Protein AF-A0A832ZQR8-F1 (afdb_monomer)

Foldseek 3Di:
DDPPPDPPPFFKKKKKFKDADDPVLLVVLVVVCVVQVWDAPDPGITMDTDDPVVQVVSCVVSVVSGDPPMDMDIDIDTPDDDDD

Sequence (84 aa):
MSRLAQKGVWVVFILVTYDIRDEKVRRRVRALLRRYSFAMLAYSVYIGRGNQGIAERLAAKISKLLGPSDRAALVLLQDFQYEL

Secondary structure (DSSP, 8-state):
------------EEEEEEE---HHHHHHHHHHHHHTTPEEEETTEEEEE--HHHHHHHHHHHHTT--TT-EEEEEEESS-----

pLDDT: mean 87.67, std 17.7, range [40.28, 98.38]

Mean predicted aligned error: 6.43 Å

Solvent-accessible surface area (backbone atoms only — not comparable to full-atom values): 5155 Å² total; per-residue (Å²): 141,80,90,73,74,76,88,67,81,78,58,29,33,35,40,38,41,50,50,65,87,50,66,70,48,44,53,53,52,52,54,51,41,48,75,64,64,33,46,75,80,48,101,49,31,31,39,25,78,50,50,70,71,54,50,53,53,48,50,64,55,49,59,77,59,51,56,96,86,37,49,72,50,79,45,81,36,71,94,59,85,86,85,133

Structure (mmCIF, N/CA/C/O backbone):
data_AF-A0A832ZQR8-F1
#
_entry.id   AF-A0A832ZQR8-F1
#
loop_
_atom_site.group_PDB
_atom_site.id
_atom_site.type_symbol
_atom_site.label_atom_id
_atom_site.label_alt_id
_atom_site.label_comp_id
_atom_site.label_asym_id
_atom_site.label_entity_id
_atom_site.label_seq_id
_atom_site.pdbx_PDB_ins_code
_atom_site.Cartn_x
_atom_site.Cartn_y
_atom_site.Cartn_z
_atom_site.occupancy
_atom_site.B_iso_or_equiv
_atom_site.auth_seq_id
_atom_site.auth_comp_id
_atom_site.auth_asym_id
_atom_site.auth_atom_id
_atom_site.pdbx_PDB_model_num
ATOM 1 N N . MET A 1 1 ? 37.756 -14.445 -19.496 1.00 47.22 1 MET A N 1
ATOM 2 C CA . MET A 1 1 ? 37.310 -13.153 -18.934 1.00 47.22 1 MET A CA 1
ATOM 3 C C . MET A 1 1 ? 36.796 -12.269 -20.059 1.00 47.22 1 MET A C 1
ATOM 5 O O . MET A 1 1 ? 37.598 -11.821 -20.860 1.00 47.22 1 MET A O 1
ATOM 9 N N . SER A 1 2 ? 35.498 -11.984 -20.096 1.00 40.28 2 SER A N 1
ATOM 10 C CA . SER A 1 2 ? 34.976 -10.749 -20.696 1.00 40.28 2 SER A CA 1
ATOM 11 C C . SER A 1 2 ? 33.664 -10.398 -19.996 1.00 40.28 2 SER A C 1
ATOM 13 O O . SER A 1 2 ? 32.571 -10.810 -20.369 1.00 40.28 2 SER A O 1
ATOM 15 N N . ARG A 1 3 ? 33.817 -9.653 -18.893 1.00 42.53 3 ARG A N 1
ATOM 16 C CA . ARG A 1 3 ? 32.749 -8.893 -18.244 1.00 42.53 3 ARG A CA 1
ATOM 17 C C . ARG A 1 3 ? 32.283 -7.817 -19.221 1.00 42.53 3 ARG A C 1
ATOM 19 O O . ARG A 1 3 ? 32.791 -6.703 -19.199 1.00 42.53 3 ARG A O 1
ATOM 26 N N . LEU A 1 4 ? 31.305 -8.133 -20.050 1.00 41.53 4 LEU A N 1
ATOM 27 C CA . LEU A 1 4 ? 30.387 -7.128 -20.568 1.00 41.53 4 LEU A CA 1
ATOM 28 C C . LEU A 1 4 ? 29.011 -7.522 -20.062 1.00 41.53 4 LEU A C 1
ATOM 30 O O . LEU A 1 4 ? 28.169 -8.053 -20.776 1.00 41.53 4 LEU A O 1
ATOM 34 N N . ALA A 1 5 ? 28.855 -7.316 -18.752 1.00 42.06 5 ALA A N 1
ATOM 35 C CA . ALA A 1 5 ? 27.564 -7.259 -18.108 1.00 42.06 5 ALA A CA 1
ATOM 36 C C . ALA A 1 5 ? 26.702 -6.304 -18.933 1.00 42.06 5 ALA A C 1
ATOM 38 O O . ALA A 1 5 ? 27.028 -5.119 -19.062 1.00 42.06 5 ALA A O 1
ATOM 39 N N . GLN A 1 6 ? 25.635 -6.841 -19.524 1.00 44.03 6 GLN A N 1
ATOM 40 C CA . GLN A 1 6 ? 24.520 -6.034 -19.980 1.00 44.03 6 GLN A CA 1
ATOM 41 C C . GLN A 1 6 ? 24.225 -5.048 -18.849 1.00 44.03 6 GLN A C 1
ATOM 43 O O . GLN A 1 6 ? 23.946 -5.461 -17.722 1.00 44.03 6 GLN A O 1
ATOM 48 N N . LYS A 1 7 ? 24.346 -3.745 -19.115 1.00 42.97 7 LYS A N 1
ATOM 49 C CA . LYS A 1 7 ? 23.806 -2.705 -18.237 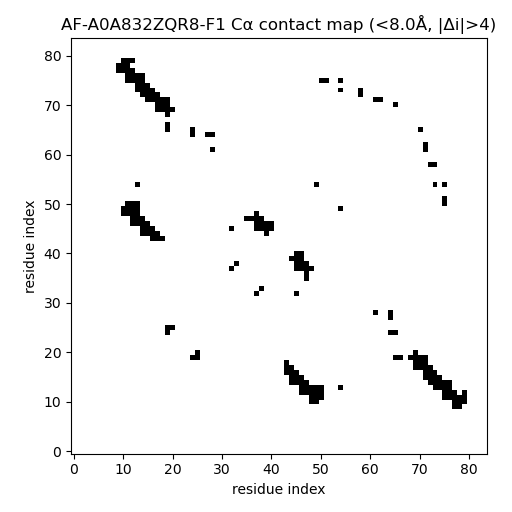1.00 42.97 7 LYS A CA 1
ATOM 50 C C . LYS A 1 7 ? 22.278 -2.795 -18.321 1.00 42.97 7 LYS A C 1
ATOM 52 O O . LYS A 1 7 ? 21.630 -1.928 -18.895 1.00 42.97 7 LYS A O 1
ATOM 57 N N . GLY A 1 8 ? 21.717 -3.897 -17.832 1.00 47.56 8 GLY A N 1
ATOM 58 C CA . GLY A 1 8 ? 20.293 -4.068 -17.645 1.00 47.56 8 GLY A CA 1
ATOM 59 C C . GLY A 1 8 ? 19.885 -3.108 -16.547 1.00 47.56 8 GLY A C 1
ATOM 60 O O . GLY A 1 8 ? 20.395 -3.176 -15.429 1.00 47.56 8 GLY A O 1
ATOM 61 N N . VAL A 1 9 ? 19.010 -2.163 -16.869 1.00 51.97 9 VAL A N 1
ATOM 62 C CA . VAL A 1 9 ? 18.282 -1.430 -15.839 1.00 51.97 9 VAL A CA 1
ATOM 63 C C . VAL A 1 9 ? 17.425 -2.478 -15.140 1.00 51.97 9 VAL A C 1
ATOM 65 O O . VAL A 1 9 ? 16.397 -2.885 -15.674 1.00 51.97 9 VAL A O 1
ATOM 68 N N . TRP A 1 10 ? 17.887 -2.980 -13.996 1.00 56.84 10 TRP A N 1
ATOM 69 C CA . TRP A 1 10 ? 17.129 -3.926 -13.188 1.00 56.84 10 TRP A CA 1
ATOM 70 C C . TRP A 1 10 ? 15.848 -3.224 -12.742 1.00 56.84 10 TRP A C 1
ATOM 72 O O . TRP A 1 10 ? 15.873 -2.322 -11.901 1.00 56.84 10 TRP A O 1
ATOM 82 N N . VAL A 1 11 ? 14.729 -3.566 -13.379 1.00 63.03 11 VAL A N 1
ATOM 83 C CA . VAL A 1 11 ? 13.431 -3.002 -13.023 1.00 63.03 11 VAL A CA 1
ATOM 84 C C . VAL A 1 11 ? 13.013 -3.664 -11.723 1.00 63.03 11 VAL A C 1
ATOM 86 O O . VAL A 1 11 ? 12.590 -4.814 -11.705 1.00 63.03 11 VAL A O 1
ATOM 89 N N . VAL A 1 12 ? 13.161 -2.934 -10.624 1.00 85.56 12 VAL A N 1
ATOM 90 C CA . VAL A 1 12 ? 12.702 -3.399 -9.320 1.00 85.56 12 VAL A CA 1
ATOM 91 C C . VAL A 1 12 ? 11.202 -3.148 -9.226 1.00 85.56 12 VAL A C 1
ATOM 93 O O . VAL A 1 12 ? 10.716 -2.024 -9.408 1.00 85.56 12 VAL A O 1
ATOM 96 N N . PHE A 1 13 ? 10.460 -4.207 -8.935 1.00 92.94 13 PHE A N 1
ATOM 97 C CA . PHE A 1 13 ? 9.045 -4.112 -8.618 1.00 92.94 13 PHE A CA 1
ATOM 98 C C . PHE A 1 13 ? 8.841 -4.156 -7.110 1.00 92.94 13 PHE A C 1
ATOM 100 O O . PHE A 1 13 ? 9.633 -4.723 -6.363 1.00 92.94 13 PHE A O 1
ATOM 107 N N . ILE A 1 14 ? 7.772 -3.523 -6.650 1.00 95.69 14 ILE A N 1
ATOM 108 C CA . ILE A 1 14 ? 7.331 -3.570 -5.264 1.00 95.69 14 ILE A CA 1
ATOM 109 C C . ILE A 1 14 ? 5.958 -4.221 -5.269 1.00 95.69 14 ILE A C 1
ATOM 111 O O . ILE A 1 14 ? 5.022 -3.680 -5.861 1.00 95.69 14 ILE A O 1
ATOM 115 N N . LEU A 1 15 ? 5.836 -5.358 -4.595 1.00 96.69 15 LEU A N 1
ATOM 116 C CA . LEU A 1 15 ? 4.554 -5.966 -4.274 1.00 96.69 15 LEU A CA 1
ATOM 117 C C . LEU A 1 15 ? 4.086 -5.421 -2.928 1.00 96.69 15 LEU A C 1
ATOM 119 O O . LEU A 1 15 ? 4.821 -5.474 -1.945 1.00 96.69 15 LEU A O 1
ATOM 123 N N . VAL A 1 16 ? 2.865 -4.910 -2.867 1.00 98.19 16 VAL A N 1
ATOM 124 C CA . VAL A 1 16 ? 2.223 -4.491 -1.623 1.00 98.19 16 VAL A CA 1
ATOM 125 C C . VAL A 1 16 ? 1.051 -5.412 -1.368 1.00 98.19 16 VAL A C 1
ATOM 127 O O . VAL A 1 16 ? 0.138 -5.484 -2.185 1.00 98.19 16 VAL A O 1
ATOM 130 N N . THR A 1 17 ? 1.056 -6.081 -0.225 1.00 98.38 17 THR A N 1
ATOM 131 C CA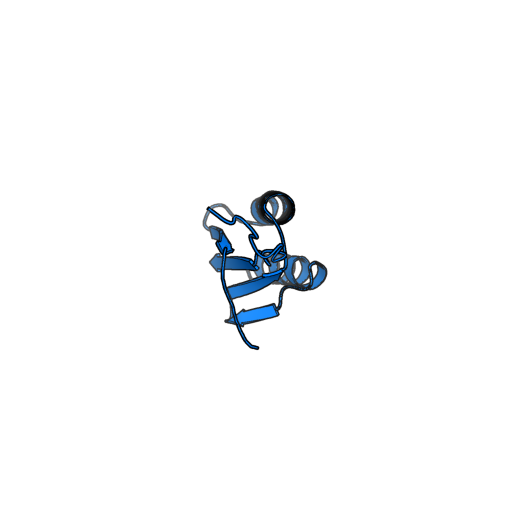 . THR A 1 17 ? -0.096 -6.833 0.272 1.00 98.38 17 THR A CA 1
ATOM 132 C C . THR A 1 17 ? -0.535 -6.264 1.611 1.00 98.38 17 THR A C 1
ATOM 134 O O . THR A 1 17 ? 0.297 -5.769 2.376 1.00 98.38 17 THR A O 1
ATOM 137 N N . TYR A 1 18 ? -1.832 -6.283 1.894 1.00 98.38 18 TYR A N 1
ATOM 138 C CA . TYR A 1 18 ? -2.357 -5.822 3.172 1.00 98.38 18 TYR A CA 1
ATOM 139 C C . TYR A 1 18 ? -3.528 -6.665 3.676 1.00 98.38 18 TYR A C 1
ATOM 141 O O . TYR A 1 18 ? -4.300 -7.230 2.907 1.00 98.38 18 TYR A O 1
ATOM 149 N N . ASP A 1 19 ? -3.686 -6.688 4.991 1.00 98.12 19 ASP A N 1
ATOM 150 C CA . ASP A 1 19 ? -4.880 -7.146 5.689 1.00 98.12 19 ASP A CA 1
ATOM 151 C C . ASP A 1 19 ? -5.339 -6.006 6.601 1.00 98.12 19 ASP A C 1
ATOM 153 O O . ASP A 1 19 ? -4.660 -5.635 7.560 1.00 98.12 19 ASP A O 1
ATOM 157 N N . ILE A 1 20 ? -6.442 -5.367 6.217 1.00 98.31 20 ILE A N 1
ATOM 158 C CA . ILE A 1 20 ? -6.972 -4.163 6.860 1.00 98.31 20 ILE A CA 1
ATOM 159 C C . ILE A 1 20 ? -8.468 -4.361 7.020 1.00 98.31 20 ILE A C 1
ATOM 161 O O . ILE A 1 20 ? -9.160 -4.573 6.020 1.00 98.31 20 ILE A O 1
ATOM 165 N N . ARG A 1 21 ? -8.984 -4.235 8.246 1.00 95.38 21 ARG A N 1
ATOM 166 C CA . ARG A 1 21 ? -10.405 -4.502 8.546 1.00 95.38 21 ARG A CA 1
ATOM 167 C C . ARG A 1 21 ? -11.314 -3.314 8.247 1.00 95.38 21 ARG A C 1
ATOM 169 O O . ARG A 1 21 ? -12.421 -3.505 7.741 1.00 95.38 21 ARG A O 1
ATOM 176 N N . ASP A 1 22 ? -10.841 -2.099 8.509 1.00 97.06 22 ASP A N 1
ATOM 177 C CA . ASP A 1 22 ? -11.610 -0.871 8.295 1.00 97.06 22 ASP A CA 1
ATOM 178 C C . ASP A 1 22 ? -11.595 -0.444 6.814 1.00 97.06 22 ASP A C 1
ATOM 180 O O . ASP A 1 22 ? -10.548 -0.186 6.213 1.00 97.06 22 ASP A O 1
ATOM 184 N N . GLU A 1 23 ? -12.784 -0.321 6.221 1.00 97.38 23 GLU A N 1
ATOM 185 C CA . GLU A 1 23 ? -12.977 0.131 4.841 1.00 97.38 23 GLU A CA 1
ATOM 186 C C . GLU A 1 23 ? -12.443 1.548 4.589 1.00 97.38 23 GLU A C 1
ATOM 188 O O . GLU A 1 23 ? -11.892 1.826 3.522 1.00 97.38 23 GLU A O 1
ATOM 193 N N . LYS A 1 24 ? -12.549 2.457 5.564 1.00 97.88 24 LYS A N 1
ATOM 194 C CA . LYS A 1 24 ? -12.016 3.821 5.442 1.00 97.88 24 LYS A CA 1
ATOM 195 C C . LYS A 1 24 ? -10.494 3.796 5.345 1.00 97.88 24 LYS A C 1
ATOM 197 O O . LYS A 1 24 ? -9.923 4.505 4.512 1.00 97.88 24 LYS A O 1
ATOM 202 N N . VAL A 1 25 ? -9.836 2.960 6.148 1.00 98.12 25 VAL A N 1
ATOM 203 C CA . VAL A 1 25 ? -8.377 2.775 6.099 1.00 98.12 25 VAL A CA 1
ATOM 204 C C . VAL A 1 25 ? -7.971 2.129 4.774 1.00 98.12 25 VAL A C 1
ATOM 206 O O . VAL A 1 25 ? -7.093 2.667 4.092 1.00 98.12 25 VAL A O 1
ATOM 209 N N . ARG A 1 26 ? -8.668 1.068 4.331 1.00 97.88 26 ARG A N 1
ATOM 210 C CA . ARG A 1 26 ? -8.441 0.443 3.012 1.00 97.88 26 ARG A CA 1
ATOM 211 C C . ARG A 1 26 ? -8.502 1.463 1.884 1.00 97.88 26 ARG A C 1
ATOM 213 O O . ARG A 1 26 ? -7.574 1.543 1.083 1.00 97.88 26 ARG A O 1
ATOM 220 N N . ARG A 1 27 ? -9.550 2.290 1.830 1.00 97.88 27 ARG A N 1
ATOM 221 C CA . ARG A 1 27 ? -9.702 3.327 0.793 1.00 97.88 27 ARG A CA 1
ATOM 222 C C . ARG A 1 27 ? -8.539 4.315 0.784 1.00 97.88 27 ARG A C 1
ATOM 224 O O . ARG A 1 27 ? -8.063 4.671 -0.293 1.00 97.88 27 ARG A O 1
ATOM 231 N N . ARG A 1 28 ? -8.040 4.720 1.957 1.00 98.31 28 ARG A N 1
ATOM 232 C CA . ARG A 1 28 ? -6.871 5.610 2.073 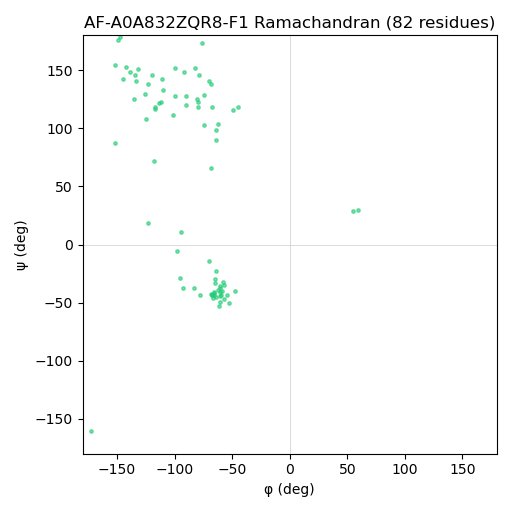1.00 98.31 28 ARG A CA 1
ATOM 233 C C . ARG A 1 28 ? -5.595 4.943 1.559 1.00 98.31 28 ARG A C 1
ATOM 235 O O . ARG A 1 28 ? -4.858 5.580 0.808 1.00 98.31 28 ARG A O 1
ATOM 242 N N . VAL A 1 29 ? -5.365 3.671 1.892 1.00 98.38 29 VAL A N 1
ATOM 243 C CA . VAL A 1 29 ? -4.220 2.897 1.378 1.00 98.38 29 VAL A CA 1
ATOM 244 C C . VAL A 1 29 ? -4.315 2.722 -0.140 1.00 98.38 29 VAL A C 1
ATOM 246 O O . VAL A 1 29 ? -3.349 3.004 -0.843 1.00 98.38 29 VAL A O 1
ATOM 249 N N . ARG A 1 30 ? -5.486 2.368 -0.682 1.00 98.00 30 ARG A N 1
ATOM 250 C CA . ARG A 1 30 ? -5.697 2.255 -2.137 1.00 98.00 30 ARG A CA 1
ATOM 251 C C . ARG A 1 30 ? -5.465 3.575 -2.862 1.00 98.00 30 ARG A C 1
ATOM 253 O O . ARG A 1 30 ? -4.808 3.598 -3.899 1.00 98.00 30 ARG A O 1
ATOM 260 N N . ALA A 1 31 ? -5.981 4.678 -2.320 1.00 98.00 31 ALA A N 1
ATOM 261 C CA . ALA A 1 31 ? -5.763 6.006 -2.882 1.00 98.00 31 ALA A CA 1
ATOM 262 C C . ALA A 1 31 ? -4.277 6.388 -2.864 1.00 98.00 31 ALA A C 1
ATOM 264 O O . ALA A 1 31 ? -3.789 6.968 -3.831 1.00 98.00 31 ALA A O 1
ATOM 265 N N . LEU A 1 32 ? -3.550 6.040 -1.797 1.00 98.12 32 LEU A N 1
ATOM 266 C CA . LEU A 1 32 ? -2.104 6.227 -1.728 1.00 98.12 32 LEU A CA 1
ATOM 267 C C . LEU A 1 32 ? -1.394 5.412 -2.816 1.00 98.12 32 LEU A C 1
ATOM 269 O O . LEU A 1 32 ? -0.651 5.997 -3.592 1.00 98.12 32 LEU A O 1
ATOM 273 N N . LEU A 1 33 ? -1.654 4.108 -2.921 1.00 97.94 33 LEU A N 1
ATOM 274 C CA . LEU A 1 33 ? -1.007 3.228 -3.905 1.00 97.94 33 LEU A CA 1
ATOM 275 C C . LEU A 1 33 ? -1.284 3.668 -5.353 1.00 97.94 33 LEU A C 1
ATOM 277 O O . LEU A 1 33 ? -0.360 3.733 -6.163 1.00 97.94 33 LEU A O 1
ATOM 281 N N . ARG A 1 34 ? -2.517 4.090 -5.662 1.00 96.44 34 ARG A N 1
ATOM 282 C CA . ARG A 1 34 ? -2.875 4.645 -6.980 1.00 96.44 34 ARG A CA 1
ATOM 283 C C . ARG A 1 34 ? -2.092 5.911 -7.334 1.00 96.44 34 ARG A C 1
ATOM 285 O O . ARG A 1 34 ? -1.690 6.060 -8.480 1.00 96.44 34 ARG A O 1
ATOM 292 N N . ARG A 1 35 ? -1.819 6.803 -6.371 1.00 96.75 35 ARG A N 1
ATOM 293 C CA . ARG A 1 35 ? -0.981 8.003 -6.606 1.00 96.75 35 ARG A CA 1
ATOM 294 C C . ARG A 1 35 ? 0.465 7.658 -6.964 1.00 96.75 35 ARG A C 1
ATOM 296 O O . ARG A 1 35 ? 1.148 8.481 -7.558 1.00 96.75 35 ARG A O 1
ATOM 303 N N . TYR A 1 36 ? 0.925 6.466 -6.594 1.00 95.88 36 TYR A N 1
ATOM 304 C CA . TYR A 1 36 ? 2.241 5.941 -6.954 1.00 95.88 36 TYR A CA 1
ATOM 305 C C . TYR A 1 36 ? 2.199 5.063 -8.214 1.00 95.88 36 TYR A C 1
ATOM 307 O O . TYR A 1 36 ? 3.186 4.406 -8.527 1.00 95.88 36 TYR A O 1
ATOM 315 N N . SER A 1 37 ? 1.079 5.049 -8.945 1.00 95.44 37 SER A N 1
ATOM 316 C CA . SER A 1 37 ? 0.877 4.229 -10.147 1.00 95.44 37 SER A CA 1
ATOM 317 C C . SER A 1 37 ? 1.020 2.721 -9.906 1.00 95.44 37 SER A C 1
ATOM 319 O O . SER A 1 37 ? 1.421 1.983 -10.803 1.00 95.44 37 SER A O 1
ATOM 321 N N . PHE A 1 38 ? 0.696 2.244 -8.699 1.00 96.62 38 PHE A N 1
ATOM 322 C CA . PHE A 1 38 ? 0.612 0.808 -8.439 1.00 96.62 38 PHE A CA 1
ATOM 323 C C . PHE A 1 38 ? -0.670 0.249 -9.063 1.00 96.62 38 PHE A C 1
ATOM 325 O O . PHE A 1 38 ? -1.770 0.754 -8.809 1.00 96.62 38 PHE A O 1
ATOM 332 N N . ALA A 1 39 ? -0.524 -0.817 -9.840 1.00 95.69 39 ALA A N 1
ATOM 333 C CA . ALA A 1 39 ? -1.618 -1.606 -10.376 1.00 95.69 39 ALA A CA 1
ATOM 334 C C . ALA A 1 39 ? -2.159 -2.556 -9.302 1.00 95.69 39 ALA A C 1
ATOM 336 O O . ALA A 1 39 ? -1.419 -3.047 -8.451 1.00 95.69 39 ALA A O 1
ATOM 337 N N . MET A 1 40 ? -3.464 -2.802 -9.326 1.00 96.12 40 MET A N 1
ATOM 338 C CA . MET A 1 40 ? -4.124 -3.735 -8.417 1.00 96.12 40 MET A CA 1
ATOM 339 C C . MET A 1 40 ? -4.129 -5.125 -9.055 1.00 96.12 40 MET A C 1
ATOM 341 O O . MET A 1 40 ? -4.706 -5.280 -10.124 1.00 96.12 40 MET A O 1
ATOM 345 N N . LEU A 1 41 ? -3.516 -6.111 -8.399 1.00 95.06 41 LEU A N 1
ATOM 346 C CA . LEU A 1 41 ? -3.505 -7.509 -8.855 1.00 95.06 41 LEU A CA 1
ATOM 347 C C . LEU A 1 41 ? -4.652 -8.321 -8.244 1.00 95.06 41 LEU A C 1
ATOM 349 O O . LEU A 1 41 ? -5.241 -9.174 -8.895 1.00 95.06 41 LEU A O 1
ATOM 353 N N . ALA A 1 42 ? -4.978 -8.047 -6.981 1.00 95.56 42 ALA A N 1
ATOM 354 C CA . ALA A 1 42 ? -6.090 -8.661 -6.260 1.00 95.56 42 ALA A CA 1
ATOM 355 C C . ALA A 1 42 ? -6.663 -7.671 -5.237 1.00 95.56 42 ALA A C 1
ATOM 357 O O . ALA A 1 42 ? -6.125 -6.577 -5.056 1.00 95.56 42 ALA A O 1
ATOM 358 N N . TYR A 1 43 ? -7.743 -8.045 -4.537 1.00 94.88 43 TYR A N 1
ATOM 359 C CA . TYR A 1 43 ? -8.456 -7.153 -3.608 1.00 94.88 43 TYR A CA 1
ATOM 360 C C . TYR A 1 43 ? -7.526 -6.400 -2.637 1.00 94.88 43 TYR A C 1
ATOM 362 O O . TYR A 1 43 ? -7.710 -5.205 -2.397 1.00 94.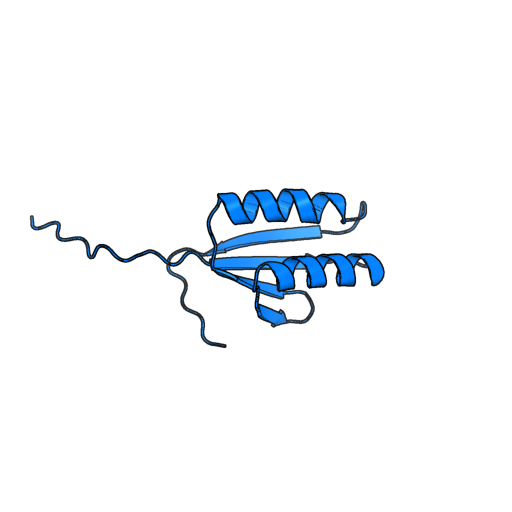88 43 TYR A O 1
ATOM 370 N N . SER A 1 44 ? -6.501 -7.069 -2.118 1.00 97.31 44 SER A N 1
ATOM 371 C CA . SER A 1 44 ? -5.531 -6.489 -1.193 1.00 97.31 44 SER A CA 1
ATOM 372 C C . SER A 1 44 ? -4.081 -6.579 -1.664 1.00 97.31 44 SER A C 1
ATOM 374 O O . SER A 1 44 ? -3.171 -6.416 -0.858 1.00 97.31 44 SER A O 1
ATOM 376 N N . VAL A 1 45 ? -3.860 -6.796 -2.965 1.00 97.75 45 VAL A N 1
ATOM 377 C CA . VAL A 1 45 ? -2.524 -6.979 -3.545 1.00 97.75 45 VAL A CA 1
ATOM 378 C C . VAL A 1 45 ? -2.307 -5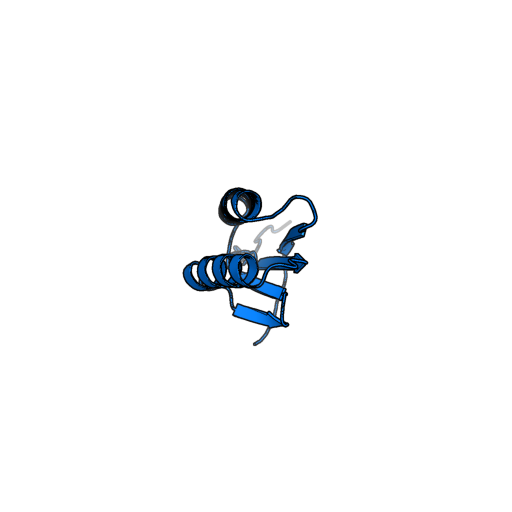.997 -4.687 1.00 97.75 45 VAL A C 1
ATOM 380 O O . VAL A 1 45 ? -3.134 -5.882 -5.592 1.00 97.75 45 VAL A O 1
ATOM 383 N N . TYR A 1 46 ? -1.186 -5.289 -4.641 1.00 97.88 46 TYR A N 1
ATOM 384 C CA . TYR A 1 46 ? -0.794 -4.263 -5.596 1.00 97.88 46 TYR A CA 1
ATOM 385 C C . TYR A 1 46 ? 0.643 -4.470 -6.043 1.00 97.88 46 TYR A C 1
ATOM 387 O O . TYR A 1 46 ? 1.472 -4.932 -5.265 1.00 97.88 46 TYR A O 1
ATOM 395 N N . ILE A 1 47 ? 0.956 -4.054 -7.263 1.00 96.38 47 ILE A N 1
ATOM 396 C CA . ILE A 1 47 ? 2.310 -4.075 -7.798 1.00 96.38 47 ILE A CA 1
ATOM 397 C C . ILE A 1 47 ? 2.644 -2.757 -8.485 1.00 96.38 47 ILE A C 1
ATOM 399 O O . ILE A 1 47 ? 1.806 -2.156 -9.152 1.00 96.38 47 ILE A O 1
ATOM 403 N N . GLY A 1 48 ? 3.871 -2.283 -8.318 1.00 94.69 48 GLY A N 1
ATOM 404 C CA . GLY A 1 48 ? 4.338 -1.052 -8.945 1.00 94.69 48 GLY A CA 1
ATOM 405 C C . GLY A 1 48 ? 5.838 -1.081 -9.176 1.00 94.69 48 GLY A C 1
ATOM 406 O O . GLY A 1 48 ? 6.567 -1.790 -8.485 1.00 94.69 48 GLY A O 1
ATOM 407 N N . ARG A 1 49 ? 6.311 -0.312 -10.159 1.00 92.25 49 ARG A N 1
ATOM 408 C CA . ARG A 1 49 ? 7.751 -0.079 -10.335 1.00 92.25 49 ARG A CA 1
ATOM 409 C C . ARG A 1 49 ? 8.257 0.797 -9.197 1.00 92.25 49 ARG A C 1
ATOM 411 O O . ARG A 1 49 ? 7.593 1.757 -8.808 1.00 92.25 49 ARG A O 1
ATOM 418 N N . GLY A 1 50 ? 9.443 0.503 -8.686 1.00 91.75 50 GLY A N 1
ATOM 419 C CA . GLY A 1 50 ? 10.028 1.323 -7.641 1.00 91.75 50 GLY A CA 1
ATOM 420 C C . GLY A 1 50 ? 11.453 0.941 -7.297 1.00 91.75 50 GLY A C 1
ATOM 421 O O . GLY A 1 50 ? 12.161 0.324 -8.077 1.00 91.75 50 GLY A O 1
ATOM 422 N N . ASN A 1 51 ? 11.884 1.368 -6.120 1.00 90.88 51 ASN A N 1
ATOM 423 C CA . ASN A 1 51 ? 13.169 1.029 -5.531 1.00 90.88 51 ASN A CA 1
ATOM 424 C C . ASN A 1 51 ? 13.011 0.981 -4.006 1.00 90.88 51 ASN A C 1
ATOM 426 O O . ASN A 1 51 ? 11.933 1.270 -3.475 1.00 90.88 51 ASN A O 1
ATOM 430 N N . GLN A 1 52 ? 14.091 0.658 -3.299 1.00 91.25 52 GLN A N 1
ATOM 431 C CA . GLN A 1 52 ? 14.081 0.582 -1.841 1.00 91.25 52 GLN A CA 1
ATOM 432 C C . GLN A 1 52 ? 13.583 1.880 -1.179 1.00 91.25 52 GLN A C 1
ATOM 434 O O . GLN A 1 52 ? 12.718 1.827 -0.311 1.00 91.25 52 GLN A O 1
ATOM 439 N N . GLY A 1 53 ? 14.023 3.053 -1.645 1.00 93.38 53 GLY A N 1
ATOM 440 C CA . GLY A 1 53 ? 13.588 4.333 -1.076 1.00 93.38 53 GLY A CA 1
ATOM 441 C C . GLY A 1 53 ? 12.092 4.626 -1.274 1.00 93.38 53 GLY A C 1
ATOM 442 O O . GLY A 1 53 ? 11.455 5.244 -0.417 1.00 93.38 53 GLY A O 1
ATOM 443 N N . ILE A 1 54 ? 11.495 4.177 -2.384 1.00 94.31 54 ILE A N 1
ATOM 444 C CA . ILE A 1 54 ? 10.038 4.243 -2.586 1.00 94.31 54 ILE A CA 1
ATOM 445 C C . ILE A 1 54 ? 9.327 3.282 -1.629 1.00 94.31 54 ILE A C 1
ATOM 447 O O . ILE A 1 54 ? 8.330 3.680 -1.023 1.00 94.31 54 ILE A O 1
ATOM 451 N N . ALA A 1 55 ? 9.845 2.062 -1.458 1.00 94.81 55 ALA A N 1
ATOM 452 C CA . ALA A 1 55 ? 9.282 1.075 -0.540 1.00 94.81 55 ALA A CA 1
ATOM 453 C C . ALA A 1 55 ? 9.293 1.585 0.910 1.00 94.81 55 ALA A C 1
ATOM 455 O O . ALA A 1 55 ? 8.249 1.604 1.554 1.00 94.81 55 ALA A O 1
ATOM 456 N N . GLU A 1 56 ? 10.421 2.101 1.399 1.00 96.38 56 GLU A N 1
ATOM 457 C CA . GLU A 1 56 ? 10.548 2.668 2.750 1.00 96.38 56 GLU A CA 1
ATOM 458 C C . GLU A 1 56 ? 9.586 3.844 2.970 1.00 96.38 56 GLU A C 1
ATOM 460 O O . GLU A 1 56 ? 8.883 3.924 3.981 1.00 96.38 56 GLU A O 1
ATOM 465 N N . ARG A 1 57 ? 9.481 4.742 1.982 1.00 97.06 57 ARG A N 1
ATOM 466 C CA . ARG A 1 57 ? 8.570 5.890 2.049 1.00 97.06 57 ARG A CA 1
ATOM 467 C C . ARG A 1 57 ? 7.104 5.464 2.065 1.00 97.06 57 ARG A C 1
ATOM 469 O O . ARG A 1 57 ? 6.307 6.071 2.782 1.00 97.06 57 ARG A O 1
ATOM 476 N N . LEU A 1 58 ? 6.731 4.462 1.268 1.00 97.56 58 LEU A N 1
ATOM 477 C CA . LEU A 1 58 ? 5.381 3.903 1.274 1.00 97.56 58 LEU A CA 1
ATOM 478 C C . LEU A 1 58 ? 5.093 3.180 2.589 1.00 97.56 58 LEU A C 1
ATOM 480 O O . LEU A 1 58 ? 4.038 3.425 3.166 1.00 97.56 58 LEU A O 1
ATOM 484 N N . ALA A 1 59 ? 6.032 2.386 3.105 1.00 97.56 59 ALA A N 1
ATOM 485 C CA . ALA A 1 59 ? 5.901 1.704 4.389 1.00 97.56 59 ALA A CA 1
ATOM 486 C C . ALA A 1 59 ? 5.645 2.703 5.527 1.00 97.56 59 ALA A C 1
ATOM 488 O O . ALA A 1 59 ? 4.683 2.545 6.274 1.00 97.56 59 ALA A O 1
ATOM 489 N N . ALA A 1 60 ? 6.416 3.794 5.594 1.00 98.25 60 ALA A N 1
ATOM 490 C CA . ALA A 1 60 ? 6.239 4.846 6.597 1.00 98.25 60 ALA A CA 1
ATOM 491 C C . ALA A 1 60 ? 4.909 5.612 6.469 1.00 98.25 60 ALA A C 1
ATOM 493 O O . ALA A 1 60 ? 4.385 6.132 7.454 1.00 98.25 60 ALA A O 1
ATOM 494 N N . LYS A 1 61 ? 4.361 5.734 5.253 1.00 98.38 61 LYS A N 1
ATOM 495 C CA . LYS A 1 61 ? 3.048 6.356 5.029 1.00 98.38 61 LYS A CA 1
ATOM 496 C C . LYS A 1 61 ? 1.908 5.405 5.375 1.00 98.38 61 LYS A C 1
ATOM 498 O O . LYS A 1 61 ? 0.945 5.842 5.994 1.00 98.38 61 LYS A O 1
ATOM 503 N N . ILE A 1 62 ? 2.012 4.139 4.974 1.00 98.12 62 ILE A N 1
ATOM 504 C CA . ILE A 1 62 ? 0.996 3.114 5.218 1.00 98.12 62 ILE A CA 1
ATOM 505 C C . ILE A 1 62 ? 0.922 2.801 6.710 1.00 98.12 62 ILE A C 1
ATOM 507 O O . ILE A 1 62 ? -0.180 2.780 7.241 1.00 98.12 62 ILE A O 1
ATOM 511 N N . SER A 1 63 ? 2.050 2.665 7.414 1.00 97.88 63 SER A N 1
ATOM 512 C CA . SER A 1 63 ? 2.067 2.367 8.854 1.00 97.88 63 SER A CA 1
ATOM 513 C C . SER A 1 63 ? 1.299 3.392 9.694 1.00 97.88 63 SER A C 1
ATOM 515 O O . SER A 1 63 ? 0.622 3.016 10.640 1.00 97.88 63 SER A O 1
ATOM 517 N N . LYS A 1 64 ? 1.316 4.673 9.301 1.00 98.00 64 LYS A N 1
ATOM 518 C CA . LYS A 1 64 ? 0.535 5.752 9.940 1.00 98.00 64 LYS A CA 1
ATOM 519 C C . LYS A 1 64 ? -0.976 5.655 9.704 1.00 98.00 64 LYS A C 1
ATOM 521 O O . LYS A 1 64 ? -1.736 6.389 10.331 1.00 98.00 64 LYS A O 1
ATOM 526 N N . LEU A 1 65 ? -1.409 4.835 8.749 1.00 97.81 65 LEU A N 1
ATOM 527 C CA . LEU A 1 65 ? -2.819 4.593 8.444 1.00 97.81 65 LEU A CA 1
ATOM 528 C C . LEU A 1 65 ? -3.354 3.344 9.147 1.00 97.81 65 LEU A C 1
ATOM 530 O O . LEU A 1 65 ? -4.554 3.288 9.398 1.00 97.81 65 LEU A O 1
ATOM 534 N N . LEU A 1 66 ? -2.493 2.357 9.407 1.00 97.75 66 LEU A N 1
ATOM 535 C CA . LEU A 1 66 ? -2.882 1.058 9.949 1.00 97.75 66 LEU A CA 1
ATOM 536 C C . LEU A 1 66 ? -3.365 1.172 11.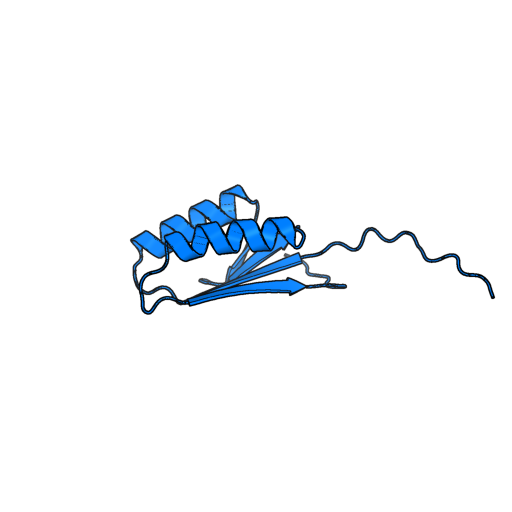400 1.00 97.75 66 LEU A C 1
ATOM 538 O O . LEU A 1 66 ? -2.757 1.860 12.220 1.00 97.75 66 LEU A O 1
ATOM 542 N N . GLY A 1 67 ? -4.438 0.452 11.723 1.00 95.88 67 GLY A N 1
ATOM 543 C CA . GLY A 1 67 ? -4.837 0.198 13.101 1.00 95.88 67 GLY A CA 1
ATOM 544 C C . GLY A 1 67 ? -3.966 -0.877 13.773 1.00 95.88 67 GLY A C 1
ATOM 545 O O . GLY A 1 67 ? -3.181 -1.557 13.110 1.00 95.88 67 GLY A O 1
ATOM 546 N N . PRO A 1 68 ? -4.134 -1.111 15.089 1.00 95.00 68 PRO A N 1
ATOM 547 C CA . PRO A 1 68 ? -3.282 -2.030 15.861 1.00 95.00 68 PRO A CA 1
ATOM 548 C C . PRO A 1 68 ? -3.251 -3.474 15.328 1.00 95.00 68 PRO A C 1
ATOM 550 O O . PRO A 1 68 ? -2.240 -4.175 15.427 1.00 95.00 68 PRO A O 1
ATOM 553 N N . SER A 1 69 ? -4.371 -3.922 14.758 1.00 96.38 69 SER A N 1
ATOM 554 C CA . SER A 1 69 ? -4.542 -5.274 14.212 1.00 96.38 69 SER A CA 1
ATOM 555 C C . SER A 1 69 ? -4.337 -5.370 12.701 1.00 96.38 69 SER A C 1
ATOM 557 O O . SER A 1 69 ? -4.375 -6.477 12.173 1.00 96.38 69 SER A O 1
ATOM 559 N N . ASP A 1 70 ? -4.137 -4.248 12.010 1.00 97.94 70 ASP A N 1
ATOM 560 C CA . ASP A 1 70 ? -3.940 -4.257 10.565 1.00 97.94 70 ASP A CA 1
ATOM 561 C C . ASP A 1 70 ? -2.478 -4.589 10.233 1.00 97.94 70 ASP A C 1
ATOM 563 O O . ASP A 1 70 ? -1.552 -4.314 11.009 1.00 97.94 70 ASP A O 1
ATOM 567 N N . ARG A 1 71 ? -2.251 -5.190 9.067 1.00 97.88 71 ARG A N 1
ATOM 568 C CA . ARG A 1 71 ? -0.920 -5.575 8.585 1.00 97.88 71 ARG A CA 1
ATOM 569 C C . ARG A 1 71 ? -0.752 -5.167 7.128 1.00 97.88 71 ARG A C 1
ATOM 571 O O . ARG A 1 71 ? -1.693 -5.208 6.343 1.00 97.88 71 ARG A O 1
ATOM 578 N N . ALA A 1 72 ? 0.464 -4.788 6.757 1.00 98.06 72 ALA A N 1
ATOM 579 C CA . ALA A 1 72 ? 0.849 -4.589 5.368 1.00 98.06 72 ALA A CA 1
ATOM 580 C C . ALA A 1 72 ? 2.302 -5.019 5.177 1.00 98.06 72 ALA A C 1
ATOM 582 O O . ALA A 1 72 ? 3.138 -4.773 6.046 1.00 98.06 72 ALA A O 1
ATOM 583 N N . ALA A 1 73 ? 2.595 -5.635 4.038 1.00 98.00 73 ALA A N 1
ATOM 584 C CA . ALA A 1 73 ? 3.941 -6.006 3.637 1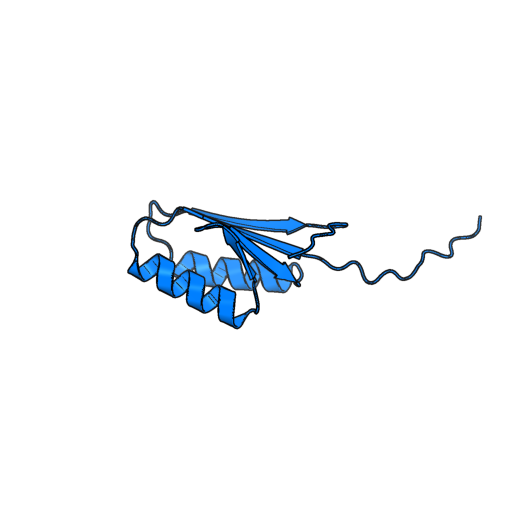.00 98.00 73 ALA A CA 1
ATOM 585 C C . ALA A 1 73 ? 4.269 -5.366 2.290 1.00 98.00 73 ALA A C 1
ATOM 587 O O . ALA A 1 73 ? 3.429 -5.318 1.389 1.00 98.00 73 ALA A O 1
ATOM 588 N N . LEU A 1 74 ? 5.496 -4.864 2.179 1.00 97.44 74 LEU A N 1
ATOM 589 C CA . LEU A 1 74 ? 6.068 -4.350 0.945 1.00 97.44 74 LEU A CA 1
ATOM 590 C C . LEU A 1 74 ? 7.268 -5.227 0.607 1.00 97.44 74 LEU A C 1
ATOM 592 O O . LEU A 1 74 ? 8.228 -5.274 1.373 1.00 97.44 74 LEU A O 1
ATOM 596 N N . VAL A 1 75 ? 7.198 -5.931 -0.516 1.00 95.25 75 VAL A N 1
ATOM 597 C CA . VAL A 1 75 ? 8.221 -6.881 -0.955 1.00 95.25 75 VAL A CA 1
ATOM 598 C C . VAL A 1 75 ? 8.902 -6.317 -2.192 1.00 95.25 75 VAL A C 1
ATOM 600 O O . VAL A 1 75 ? 8.240 -6.023 -3.186 1.00 95.25 75 VAL A O 1
ATOM 603 N N . LEU A 1 76 ? 10.221 -6.152 -2.123 1.00 92.75 76 LEU A N 1
ATOM 604 C CA . LEU A 1 76 ? 11.045 -5.788 -3.271 1.00 92.75 76 LEU A CA 1
ATOM 605 C C . LEU A 1 76 ? 11.294 -7.047 -4.102 1.00 92.75 76 LEU A C 1
ATOM 607 O O . LEU A 1 76 ? 11.894 -8.004 -3.620 1.00 92.75 76 LEU A O 1
ATOM 611 N N . LEU A 1 77 ? 10.824 -7.033 -5.341 1.00 91.06 77 LEU A N 1
ATOM 612 C CA . LEU A 1 77 ? 11.020 -8.097 -6.310 1.00 91.06 77 LEU A CA 1
ATOM 613 C C . LEU A 1 77 ? 12.140 -7.672 -7.264 1.00 91.06 77 LEU A C 1
ATOM 615 O O . LEU A 1 77 ? 11.991 -6.710 -8.024 1.00 91.06 77 LEU A O 1
ATOM 619 N N . GLN A 1 78 ? 13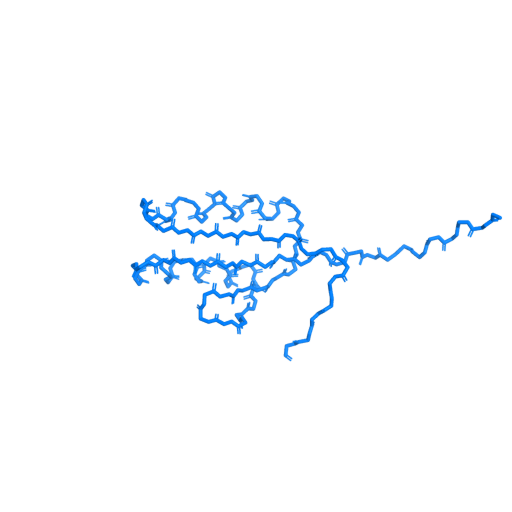.271 -8.370 -7.174 1.00 83.94 78 GLN A N 1
ATOM 620 C CA . GLN A 1 78 ? 14.382 -8.274 -8.122 1.00 83.94 78 GLN A CA 1
ATOM 621 C C . GLN A 1 78 ? 14.180 -9.326 -9.216 1.00 83.94 78 GLN A C 1
ATOM 623 O O . GLN A 1 78 ? 13.587 -10.370 -8.955 1.00 83.94 78 GLN A O 1
ATOM 628 N N . ASP A 1 79 ?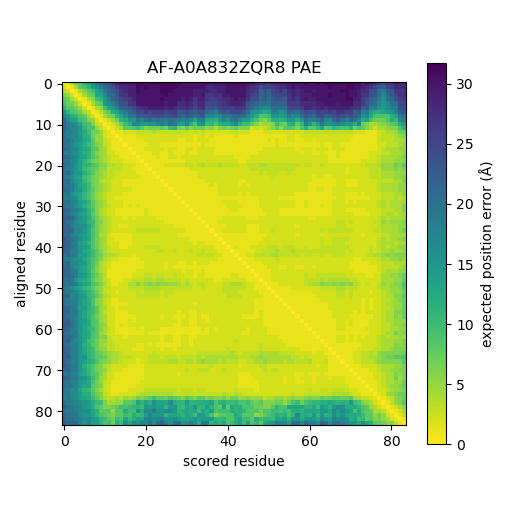 14.631 -9.029 -10.433 1.00 72.62 79 ASP A N 1
ATOM 629 C CA . ASP A 1 79 ? 14.601 -9.946 -11.586 1.00 72.62 79 ASP A CA 1
ATOM 630 C C . ASP A 1 79 ? 13.205 -10.498 -11.911 1.00 72.62 79 ASP A C 1
ATOM 632 O O . ASP A 1 79 ? 13.043 -11.596 -12.440 1.00 72.62 79 ASP A O 1
ATOM 636 N N . PHE A 1 80 ? 12.176 -9.716 -11.589 1.00 75.69 80 PHE A N 1
ATOM 637 C CA . PHE A 1 80 ? 10.785 -10.114 -11.714 1.00 75.69 80 PHE A CA 1
ATOM 638 C C . PHE A 1 80 ? 10.169 -9.539 -12.985 1.00 75.69 80 PHE A C 1
ATOM 640 O O . PHE A 1 80 ? 10.212 -8.332 -13.219 1.00 75.69 80 PHE A O 1
ATOM 647 N N . GLN A 1 81 ? 9.560 -10.402 -13.792 1.00 64.31 81 GLN A N 1
ATOM 648 C CA . GLN A 1 81 ? 8.722 -10.012 -14.920 1.00 64.31 81 GLN A CA 1
ATOM 649 C C . GLN A 1 81 ? 7.271 -10.346 -14.583 1.00 64.31 81 GLN A C 1
ATOM 651 O O . GLN A 1 81 ? 6.980 -11.442 -14.108 1.00 64.31 81 GLN A O 1
ATOM 656 N N . TYR A 1 82 ? 6.366 -9.401 -14.822 1.00 68.25 82 TYR A N 1
ATOM 657 C CA . TYR A 1 82 ? 4.934 -9.668 -14.805 1.00 68.25 82 TYR A CA 1
ATOM 658 C C . TYR A 1 82 ? 4.260 -8.945 -15.960 1.00 68.25 82 TYR A C 1
ATOM 660 O O . TYR A 1 82 ? 4.679 -7.854 -16.356 1.00 68.25 82 TYR A O 1
ATOM 668 N N . GLU A 1 83 ? 3.199 -9.561 -16.457 1.00 65.94 83 GLU A N 1
ATOM 669 C CA . GLU A 1 83 ? 2.298 -8.997 -17.452 1.00 65.94 83 GLU A CA 1
ATOM 670 C C . GLU A 1 83 ? 0.946 -8.729 -16.771 1.00 65.94 83 GLU A C 1
ATOM 672 O O . GLU A 1 83 ? 0.558 -9.464 -15.857 1.00 65.94 83 GLU A O 1
ATOM 677 N N . LEU A 1 84 ? 0.294 -7.620 -17.144 1.00 59.16 84 LEU A N 1
ATOM 678 C CA . LEU A 1 84 ? -1.046 -7.237 -16.673 1.00 59.16 84 LEU A CA 1
ATOM 679 C C . LEU A 1 84 ? -2.121 -7.763 -17.614 1.00 59.16 84 LEU A C 1
ATOM 681 O O . LEU A 1 84 ? -1.901 -7.650 -18.840 1.00 59.16 84 LEU A O 1
#

Nearest PDB structures (foldseek):
  3exc-assembly1_X-2  TM=9.069E-01  e=1.103E-04  Saccharolobus solfataricus
  2i8e-assembly1_A  TM=7.754E-01  e=3.151E-05  Saccharolobus solfataricus P2
  1zpw-assembly1_X  TM=8.350E-01  e=2.063E-04  Thermus thermophilus
  6k2e-assembly1_B  TM=8.225E-01  e=4.756E-04  Pyrococcus horikoshii OT3
  4f3q-assembly1_A  TM=4.631E-01  e=2.678E-01  Coxiella burnetii RSA 493

Radius of gyration: 15.09 Å; Cα contacts (8 Å, |Δi|>4): 108; chains: 1; bounding box: 50×21×37 Å